Protein AF-T1C569-F1 (afdb_monomer_lite)

pLDDT: mean 77.34, std 15.47, range [40.47, 95.19]

Radius of gyration: 17.89 Å; chains: 1; bounding box: 36×29×46 Å

Structure (mmCIF, N/CA/C/O backbone):
data_AF-T1C569-F1
#
_entry.id   AF-T1C569-F1
#
loop_
_atom_site.group_PDB
_atom_site.id
_atom_site.type_symbol
_atom_site.label_atom_id
_atom_site.label_alt_id
_atom_site.label_comp_id
_atom_site.label_asym_id
_atom_site.label_entity_id
_atom_site.label_seq_id
_atom_site.pdbx_PDB_ins_code
_atom_site.Cartn_x
_atom_site.Cartn_y
_atom_site.Cartn_z
_atom_site.occupancy
_atom_site.B_iso_or_equiv
_atom_site.auth_seq_id
_atom_site.auth_comp_id
_atom_site.auth_asym_id
_atom_site.auth_atom_id
_atom_site.pdbx_PDB_model_num
ATOM 1 N N . MET A 1 1 ? 1.996 -16.837 -21.738 1.00 47.28 1 MET A N 1
ATOM 2 C CA . MET A 1 1 ? 1.376 -16.199 -22.921 1.00 47.28 1 MET A CA 1
ATOM 3 C C . MET A 1 1 ? 1.693 -17.076 -24.119 1.00 47.28 1 MET A C 1
ATOM 5 O O . MET A 1 1 ? 2.867 -17.226 -24.431 1.00 47.28 1 MET A O 1
ATOM 9 N N . TRP A 1 2 ? 0.690 -17.734 -24.704 1.00 44.88 2 TRP A N 1
ATOM 10 C CA . TRP A 1 2 ? 0.881 -18.571 -25.894 1.00 44.88 2 TRP A CA 1
ATOM 11 C C . TRP A 1 2 ? 0.868 -17.701 -27.153 1.00 44.88 2 TRP A C 1
ATOM 13 O O . TRP A 1 2 ? 0.046 -16.796 -27.268 1.00 44.88 2 TRP A O 1
ATOM 23 N N . SER A 1 3 ? 1.790 -17.961 -28.078 1.00 69.69 3 SER A N 1
ATOM 24 C CA . SER A 1 3 ? 1.860 -17.310 -29.386 1.00 69.69 3 SER A CA 1
ATOM 25 C C . SER A 1 3 ? 2.457 -18.285 -30.397 1.00 69.69 3 SER A C 1
ATOM 27 O O . SER A 1 3 ? 3.455 -18.934 -30.096 1.00 69.69 3 SER A O 1
ATOM 29 N N . PHE A 1 4 ? 1.866 -18.361 -31.592 1.00 79.19 4 PHE A N 1
ATOM 30 C CA . PHE A 1 4 ? 2.352 -19.183 -32.711 1.00 79.19 4 PHE A CA 1
ATOM 31 C C . PHE A 1 4 ? 3.457 -18.493 -33.540 1.00 79.19 4 PHE A C 1
ATOM 33 O O . PHE A 1 4 ? 3.991 -19.081 -34.474 1.00 79.19 4 PHE A O 1
ATOM 40 N N . GLY A 1 5 ? 3.825 -17.253 -33.193 1.00 82.56 5 GLY A N 1
ATOM 41 C CA . GLY A 1 5 ? 4.941 -16.500 -33.781 1.00 82.56 5 GLY A CA 1
ATOM 42 C C . GLY A 1 5 ? 5.735 -15.727 -32.724 1.00 82.56 5 GLY A C 1
ATOM 43 O O . GLY A 1 5 ? 5.369 -15.728 -31.547 1.00 82.56 5 GLY A O 1
ATOM 44 N N . 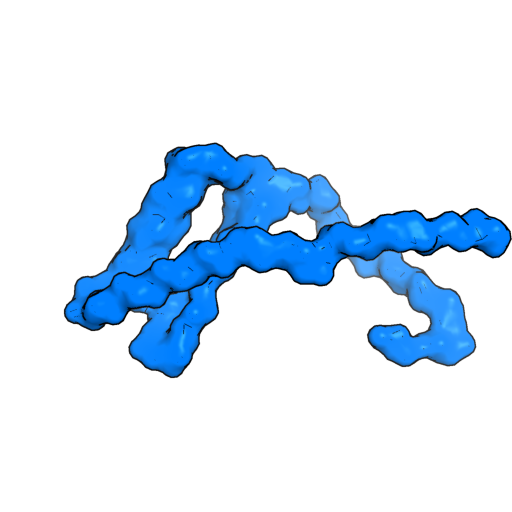LYS A 1 6 ? 6.825 -15.052 -33.114 1.00 82.88 6 LYS A N 1
ATOM 45 C CA . LYS A 1 6 ? 7.651 -14.277 -32.171 1.00 82.88 6 LYS A CA 1
ATOM 46 C C . LYS A 1 6 ? 6.855 -13.055 -31.678 1.00 82.88 6 LYS A C 1
ATOM 48 O O . LYS A 1 6 ? 6.573 -12.165 -32.481 1.00 82.88 6 LYS A O 1
ATOM 53 N N . PRO A 1 7 ? 6.466 -12.985 -30.393 1.00 78.06 7 PRO A N 1
ATOM 54 C CA . PRO A 1 7 ? 5.662 -11.877 -29.899 1.00 78.06 7 PRO A CA 1
ATOM 55 C C . PRO A 1 7 ? 6.490 -10.587 -29.911 1.00 78.06 7 PRO A C 1
ATOM 57 O O . PRO A 1 7 ? 7.573 -10.519 -29.328 1.00 78.06 7 PRO A O 1
ATOM 60 N N . ILE A 1 8 ? 5.979 -9.553 -30.580 1.00 81.81 8 ILE A N 1
ATOM 61 C CA . ILE A 1 8 ? 6.597 -8.225 -30.606 1.00 81.81 8 ILE A CA 1
ATOM 62 C C . ILE A 1 8 ? 5.947 -7.386 -29.511 1.00 81.81 8 ILE A C 1
ATOM 64 O O . ILE A 1 8 ? 4.774 -7.026 -29.595 1.00 81.81 8 ILE A O 1
ATOM 68 N N . ILE A 1 9 ? 6.717 -7.054 -28.478 1.00 77.69 9 ILE A N 1
ATOM 69 C CA . ILE A 1 9 ? 6.254 -6.180 -27.402 1.00 77.69 9 ILE A CA 1
ATOM 70 C C . ILE A 1 9 ? 6.346 -4.728 -27.885 1.00 77.69 9 ILE A C 1
ATOM 72 O O . ILE A 1 9 ? 7.435 -4.162 -27.959 1.00 77.69 9 ILE A O 1
ATOM 76 N N . ARG A 1 10 ? 5.204 -4.103 -28.186 1.00 79.38 10 ARG A N 1
ATOM 77 C CA . ARG A 1 10 ? 5.116 -2.654 -28.422 1.00 79.38 10 ARG A CA 1
ATOM 78 C C . ARG A 1 10 ? 4.714 -1.958 -27.123 1.00 79.38 10 ARG A C 1
ATOM 80 O O . ARG A 1 10 ? 3.628 -2.202 -26.608 1.00 79.38 10 ARG A O 1
ATOM 87 N N . LYS A 1 11 ? 5.594 -1.116 -26.576 1.00 73.81 11 LYS A N 1
ATOM 88 C CA . LYS A 1 11 ? 5.309 -0.284 -25.397 1.00 73.81 11 LYS A CA 1
ATOM 89 C C . LYS A 1 11 ? 5.259 1.175 -25.829 1.00 73.81 11 LYS A C 1
ATOM 91 O O . LYS A 1 11 ? 6.274 1.705 -26.259 1.00 73.81 11 LYS A O 1
ATOM 96 N N . ASN A 1 12 ? 4.108 1.815 -25.649 1.00 71.44 12 ASN A N 1
ATOM 97 C CA . ASN A 1 12 ? 3.952 3.267 -25.803 1.00 71.44 12 ASN A CA 1
ATOM 98 C C . ASN A 1 12 ? 4.212 4.011 -24.480 1.00 71.44 12 ASN A C 1
ATOM 100 O O . ASN A 1 12 ? 3.778 5.144 -24.303 1.00 71.44 12 ASN A O 1
ATOM 104 N N . THR A 1 13 ? 4.876 3.356 -23.527 1.00 60.78 13 THR A N 1
ATOM 105 C CA . THR A 1 13 ? 5.154 3.897 -22.199 1.00 60.78 13 THR A CA 1
ATOM 106 C C . THR A 1 13 ? 6.640 4.191 -22.052 1.00 60.78 13 THR A C 1
ATOM 108 O O . THR A 1 13 ? 7.497 3.366 -22.381 1.00 60.78 13 THR A O 1
ATOM 111 N N . THR A 1 14 ? 6.962 5.374 -21.533 1.00 68.12 14 THR A N 1
ATOM 112 C CA . THR A 1 14 ? 8.302 5.683 -21.035 1.00 68.12 14 THR A CA 1
ATOM 113 C C . THR A 1 14 ? 8.651 4.691 -19.929 1.00 68.12 14 THR A C 1
ATOM 115 O O . THR A 1 14 ? 7.834 4.389 -19.058 1.00 68.12 14 THR A O 1
ATOM 118 N N . LYS A 1 15 ? 9.868 4.133 -19.968 1.00 60.03 15 LYS A N 1
ATOM 119 C CA . LYS A 1 15 ? 10.355 3.251 -18.901 1.00 60.03 15 LYS A CA 1
ATOM 120 C C . LYS A 1 15 ? 10.499 4.073 -17.616 1.00 60.03 15 LYS A C 1
ATOM 122 O O . LYS A 1 15 ? 11.514 4.732 -17.419 1.00 60.03 15 LYS A O 1
ATOM 127 N N . PHE A 1 16 ? 9.491 4.024 -16.753 1.00 66.25 16 PHE A N 1
ATOM 128 C CA . PHE A 1 16 ? 9.542 4.599 -15.415 1.00 66.25 16 PHE A CA 1
ATOM 129 C C . PHE A 1 16 ? 9.995 3.518 -14.433 1.00 66.25 16 PHE A C 1
ATOM 131 O O . PHE A 1 16 ? 9.308 2.516 -14.233 1.00 66.25 16 PHE A O 1
ATOM 138 N N . ARG A 1 17 ? 11.193 3.681 -13.865 1.00 64.25 17 ARG A N 1
ATOM 139 C CA . ARG A 1 17 ? 11.707 2.775 -12.836 1.00 64.25 17 ARG A CA 1
ATOM 140 C C . ARG A 1 17 ? 11.135 3.214 -11.491 1.00 64.25 17 ARG A C 1
ATOM 142 O O . ARG A 1 17 ? 11.706 4.080 -10.841 1.00 64.25 17 ARG A O 1
ATOM 149 N N . ALA A 1 18 ? 10.016 2.614 -11.108 1.00 73.06 18 ALA A N 1
ATOM 150 C CA . ALA A 1 18 ? 9.414 2.782 -9.795 1.00 73.06 18 ALA A CA 1
ATOM 151 C C . ALA A 1 18 ? 9.162 1.431 -9.141 1.00 73.06 18 ALA A C 1
ATOM 153 O O . ALA A 1 18 ? 8.864 0.437 -9.807 1.00 73.06 18 ALA A O 1
ATOM 154 N N . ASN A 1 19 ? 9.272 1.419 -7.822 1.00 76.62 19 ASN A N 1
ATOM 155 C CA . ASN A 1 19 ? 8.916 0.277 -7.009 1.00 76.62 19 ASN A CA 1
ATOM 156 C C . ASN A 1 19 ? 7.414 0.344 -6.741 1.00 76.62 19 ASN A C 1
ATOM 158 O O . ASN A 1 19 ? 6.884 1.382 -6.345 1.00 76.62 19 ASN A O 1
ATOM 162 N N . THR A 1 20 ? 6.721 -0.756 -7.012 1.00 81.06 20 THR A N 1
ATOM 163 C CA . THR A 1 20 ? 5.280 -0.859 -6.775 1.00 81.06 20 THR A CA 1
ATOM 164 C C . THR A 1 20 ? 5.058 -1.510 -5.422 1.00 81.06 20 THR A C 1
ATOM 166 O O . THR A 1 20 ? 5.589 -2.591 -5.173 1.00 81.06 20 THR A O 1
ATOM 169 N N . PHE A 1 21 ? 4.262 -0.875 -4.568 1.00 85.62 21 PHE A N 1
ATOM 170 C CA . PHE A 1 21 ? 3.761 -1.486 -3.345 1.00 85.62 21 PHE A CA 1
ATOM 171 C C . PHE A 1 21 ? 2.298 -1.867 -3.530 1.00 85.62 21 PHE A C 1
ATOM 173 O O . PHE A 1 21 ? 1.509 -1.106 -4.093 1.00 85.62 21 PHE A O 1
ATOM 180 N N . GLY A 1 22 ? 1.948 -3.065 -3.070 1.00 85.75 22 GLY A N 1
ATOM 181 C CA . GLY A 1 22 ? 0.598 -3.603 -3.152 1.00 85.75 22 GLY A CA 1
ATOM 182 C C . GLY A 1 22 ? 0.123 -4.076 -1.788 1.00 85.75 22 GLY A C 1
ATOM 183 O O . GLY A 1 22 ? 0.843 -4.771 -1.076 1.00 85.75 22 GLY A O 1
ATOM 184 N N . PHE A 1 23 ? -1.103 -3.703 -1.442 1.00 88.50 23 PHE A N 1
ATOM 185 C CA . PHE A 1 23 ? -1.840 -4.184 -0.289 1.00 88.50 23 PHE A CA 1
ATOM 186 C C . PHE A 1 23 ? -3.060 -4.947 -0.788 1.00 88.50 23 PHE A C 1
ATOM 188 O O . PHE A 1 23 ? -4.019 -4.357 -1.294 1.00 88.50 23 PHE A O 1
ATOM 195 N N . TYR A 1 24 ? -3.000 -6.267 -0.645 1.00 87.06 24 TYR A N 1
ATOM 196 C CA . TYR A 1 24 ? -4.070 -7.180 -1.018 1.00 87.06 24 TYR A CA 1
ATOM 197 C C . TYR A 1 24 ? -4.788 -7.624 0.250 1.00 87.06 24 TYR A C 1
ATOM 199 O O . TYR A 1 24 ? -4.162 -8.101 1.194 1.00 87.06 24 TYR A O 1
ATOM 207 N N . THR A 1 25 ? -6.102 -7.439 0.287 1.00 85.56 25 THR A N 1
ATOM 208 C CA . THR A 1 25 ? -6.916 -7.723 1.469 1.00 85.56 25 THR A CA 1
ATOM 209 C C . THR A 1 25 ? -8.146 -8.521 1.081 1.00 85.56 25 THR A C 1
ATOM 211 O O . THR A 1 25 ? -8.750 -8.271 0.040 1.00 85.56 25 THR A O 1
ATOM 214 N N . PHE A 1 26 ? -8.518 -9.476 1.932 1.00 85.00 26 PHE A N 1
ATOM 215 C CA . PHE A 1 26 ? -9.724 -10.278 1.748 1.00 85.00 26 PHE A CA 1
ATOM 216 C C . PHE A 1 26 ? -11.000 -9.495 2.088 1.00 85.00 26 PHE A C 1
ATOM 218 O O . PHE A 1 26 ? -12.010 -9.661 1.419 1.00 85.00 26 PHE A O 1
ATOM 225 N N . ASN A 1 27 ? -10.953 -8.632 3.113 1.00 86.50 27 ASN A N 1
ATOM 226 C CA . ASN A 1 27 ? -12.137 -7.993 3.714 1.00 86.50 27 ASN A CA 1
ATOM 227 C C . ASN A 1 27 ? -11.980 -6.470 3.917 1.00 86.50 27 ASN A C 1
ATOM 229 O O . ASN A 1 27 ? -12.545 -5.890 4.853 1.00 86.50 27 ASN A O 1
ATOM 233 N N . GLY A 1 28 ? -11.202 -5.816 3.054 1.00 87.62 28 GLY A N 1
ATOM 234 C CA . GLY A 1 28 ? -10.978 -4.370 3.072 1.00 87.62 28 GLY A CA 1
ATOM 235 C C . GLY A 1 28 ? -10.817 -3.794 1.668 1.00 87.62 28 GLY A C 1
ATOM 236 O O . GLY A 1 28 ? -11.076 -4.461 0.669 1.00 87.62 28 GLY A O 1
ATOM 237 N N . LYS A 1 29 ? -10.354 -2.549 1.592 1.00 91.56 29 LYS A N 1
ATOM 238 C CA . LYS A 1 29 ? -10.001 -1.899 0.334 1.00 91.56 29 LYS A CA 1
ATOM 239 C C . LYS A 1 29 ? -8.513 -2.100 0.060 1.00 91.56 29 LYS A C 1
ATOM 241 O O . LYS A 1 29 ? -7.676 -1.664 0.853 1.00 91.56 29 LYS A O 1
ATOM 246 N N . GLY A 1 30 ? -8.209 -2.786 -1.040 1.00 89.94 30 GLY A N 1
ATOM 247 C CA . GLY A 1 30 ? -6.842 -2.940 -1.528 1.00 89.94 30 GLY A CA 1
ATOM 248 C C . GLY A 1 30 ? -6.272 -1.614 -2.028 1.00 89.94 30 GLY A C 1
ATOM 249 O O . GLY A 1 30 ? -7.015 -0.747 -2.494 1.00 89.94 30 GLY A O 1
ATOM 250 N N . THR A 1 31 ? -4.953 -1.476 -1.943 1.00 90.06 31 THR A N 1
ATOM 251 C CA . THR A 1 31 ? -4.232 -0.258 -2.334 1.00 90.06 31 THR A CA 1
ATOM 252 C C . THR A 1 31 ? -3.002 -0.648 -3.135 1.00 90.06 31 THR A C 1
ATOM 254 O O . THR A 1 31 ? -2.251 -1.529 -2.724 1.00 90.06 31 THR A O 1
ATOM 257 N N . VAL A 1 32 ? -2.784 0.001 -4.276 1.00 89.06 32 VAL A N 1
ATOM 258 C CA . VAL A 1 32 ? -1.585 -0.184 -5.097 1.00 89.06 32 VAL A CA 1
ATOM 259 C C . VAL A 1 32 ? -1.048 1.189 -5.440 1.00 89.06 32 VAL A C 1
ATOM 261 O O . VAL A 1 32 ? -1.790 2.024 -5.951 1.00 89.06 32 VAL A O 1
ATOM 264 N N . ASN A 1 33 ? 0.231 1.416 -5.167 1.00 85.81 33 ASN A N 1
ATOM 265 C CA . ASN A 1 33 ? 0.864 2.691 -5.458 1.00 85.81 33 ASN A CA 1
ATOM 266 C C . ASN A 1 33 ? 2.322 2.490 -5.890 1.00 85.81 33 ASN A C 1
ATOM 268 O O . ASN A 1 33 ? 2.966 1.492 -5.553 1.00 85.81 33 ASN A O 1
ATOM 272 N N . THR A 1 34 ? 2.832 3.424 -6.685 1.00 83.75 34 THR A N 1
ATOM 273 C CA . THR A 1 34 ? 4.180 3.373 -7.255 1.00 83.75 34 THR A CA 1
ATOM 274 C C . THR A 1 34 ? 5.023 4.503 -6.699 1.00 83.75 34 THR A C 1
ATOM 276 O O . THR A 1 34 ? 4.640 5.666 -6.790 1.00 83.75 34 THR A O 1
ATOM 279 N N . TYR A 1 35 ? 6.206 4.171 -6.198 1.00 83.38 35 TYR A N 1
ATOM 280 C CA . TYR A 1 35 ? 7.141 5.133 -5.630 1.00 83.38 35 TYR A CA 1
ATOM 281 C C . TYR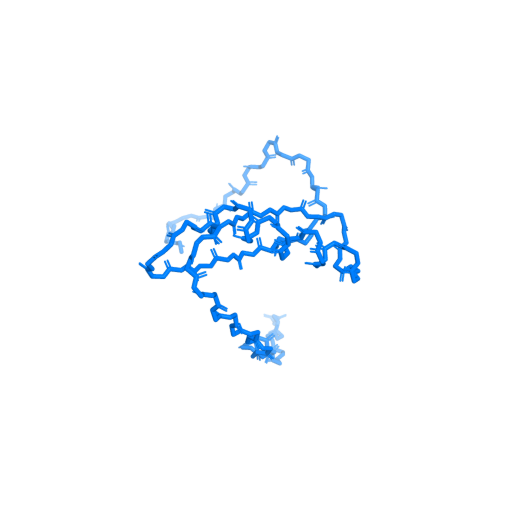 A 1 35 ? 8.462 5.089 -6.382 1.00 83.38 35 TYR A C 1
ATOM 283 O O . TYR A 1 35 ? 8.910 4.040 -6.843 1.00 83.38 35 TYR A O 1
ATOM 291 N N . VAL A 1 36 ? 9.126 6.240 -6.473 1.00 83.56 36 VAL A N 1
ATOM 292 C CA . VAL A 1 36 ? 10.433 6.361 -7.143 1.00 83.56 36 VAL A CA 1
ATOM 293 C C . VAL A 1 36 ? 11.499 5.492 -6.459 1.00 83.56 36 VAL A C 1
ATOM 295 O O . VAL A 1 36 ? 12.458 5.062 -7.094 1.00 83.56 36 VAL A O 1
ATOM 298 N N . ASN A 1 37 ? 11.343 5.213 -5.163 1.00 80.69 37 ASN A N 1
ATOM 299 C CA . ASN A 1 37 ? 12.243 4.371 -4.386 1.00 80.69 37 ASN A CA 1
ATOM 300 C C . ASN A 1 37 ? 11.475 3.577 -3.312 1.00 80.69 37 ASN A C 1
ATOM 302 O O . ASN A 1 37 ? 10.302 3.831 -3.062 1.00 80.69 37 ASN A O 1
ATOM 306 N N . SER A 1 38 ? 12.154 2.616 -2.678 1.00 80.75 38 SER A N 1
ATOM 307 C CA . SER A 1 38 ? 11.625 1.854 -1.534 1.00 80.75 38 SER A CA 1
ATOM 308 C C . SER A 1 38 ? 12.294 2.244 -0.219 1.00 80.75 38 SER A C 1
ATOM 310 O O . SER A 1 38 ? 12.558 1.385 0.620 1.00 80.75 38 SER A O 1
ATOM 312 N N . LYS A 1 39 ? 12.631 3.527 -0.050 1.00 87.00 39 LYS A N 1
ATOM 313 C CA . LYS A 1 39 ? 13.151 4.011 1.230 1.00 87.00 39 LYS A CA 1
ATOM 314 C C . LYS A 1 39 ? 12.059 3.966 2.294 1.00 87.00 39 LYS A C 1
ATOM 316 O O . LYS A 1 39 ? 10.868 3.863 1.988 1.00 87.00 39 LYS A O 1
ATOM 321 N N . GLN A 1 40 ? 12.489 4.070 3.545 1.00 87.56 40 GLN A N 1
ATOM 322 C CA . GLN A 1 40 ? 11.617 4.020 4.710 1.00 87.56 40 GLN A CA 1
ATOM 323 C C . GLN A 1 40 ? 10.440 4.997 4.598 1.00 87.56 40 GLN A C 1
ATOM 325 O O . GLN A 1 40 ? 9.316 4.614 4.901 1.00 87.56 40 GLN A O 1
ATOM 330 N N . GLU A 1 41 ? 10.657 6.218 4.108 1.00 91.25 41 GLU A N 1
ATOM 331 C CA . GLU A 1 41 ? 9.604 7.231 3.989 1.00 91.25 41 GLU A CA 1
ATOM 332 C C . GLU A 1 41 ? 8.500 6.787 3.025 1.00 91.25 41 GLU A C 1
ATOM 334 O O . GLU A 1 41 ? 7.321 6.873 3.355 1.00 91.25 41 GLU A O 1
ATOM 339 N N . SER A 1 42 ? 8.880 6.216 1.876 1.00 88.50 42 SER A N 1
ATOM 340 C CA . SER A 1 42 ? 7.925 5.703 0.883 1.00 88.50 42 SER A CA 1
ATOM 341 C C . SER A 1 42 ? 7.104 4.537 1.433 1.00 88.50 42 SER A C 1
ATOM 343 O O . SER A 1 42 ? 5.900 4.459 1.198 1.00 88.50 42 SER A O 1
ATOM 345 N N . VAL A 1 43 ? 7.731 3.657 2.220 1.00 88.50 43 VAL A N 1
ATOM 346 C CA . VAL A 1 43 ? 7.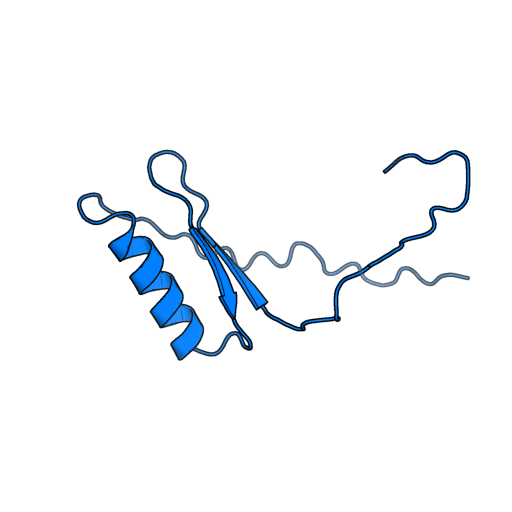023 2.565 2.903 1.00 88.50 43 VAL A CA 1
ATOM 347 C C . VAL A 1 43 ? 6.057 3.119 3.953 1.00 88.50 43 VAL A C 1
ATOM 349 O O . VAL A 1 43 ? 4.906 2.691 4.013 1.00 88.50 43 VAL A O 1
ATOM 352 N N . MET A 1 44 ? 6.484 4.096 4.757 1.00 92.56 44 MET A N 1
ATOM 353 C CA . MET A 1 44 ? 5.629 4.708 5.776 1.00 92.56 44 MET A CA 1
ATOM 354 C C . MET A 1 44 ? 4.422 5.423 5.172 1.00 92.56 44 MET A C 1
ATOM 356 O O . MET A 1 44 ? 3.318 5.306 5.704 1.00 92.56 44 MET A O 1
ATOM 360 N N . ASP A 1 45 ? 4.604 6.137 4.065 1.00 94.06 45 ASP A N 1
ATOM 361 C CA . ASP A 1 45 ? 3.502 6.801 3.374 1.00 94.06 45 ASP A CA 1
ATOM 362 C C . ASP A 1 45 ? 2.517 5.792 2.781 1.00 94.06 45 ASP A C 1
ATOM 364 O O . ASP A 1 45 ? 1.306 5.972 2.918 1.00 94.06 45 ASP A O 1
ATOM 368 N N . PHE A 1 46 ? 3.010 4.676 2.243 1.00 92.06 46 PHE A N 1
ATOM 369 C CA . PHE A 1 46 ? 2.150 3.592 1.778 1.00 92.06 46 PHE A CA 1
ATOM 370 C C . PHE A 1 46 ? 1.326 2.971 2.919 1.00 92.06 46 PHE A C 1
ATOM 372 O O . PHE A 1 46 ? 0.124 2.745 2.777 1.00 92.06 46 PHE A O 1
ATOM 379 N N . LEU A 1 47 ? 1.922 2.757 4.098 1.00 92.44 47 LEU A N 1
ATOM 380 C CA . LEU A 1 47 ? 1.196 2.253 5.272 1.00 92.44 47 LEU A CA 1
ATOM 381 C C . LEU A 1 47 ? 0.105 3.227 5.753 1.00 92.44 47 LEU A C 1
ATOM 383 O O . LEU A 1 47 ? -0.987 2.790 6.135 1.00 92.44 47 LEU A O 1
ATOM 387 N N . LYS A 1 48 ? 0.360 4.542 5.708 1.00 94.50 48 LYS A N 1
ATOM 388 C CA . LYS A 1 48 ? -0.664 5.561 6.001 1.00 94.50 48 LYS A CA 1
ATOM 389 C C . LYS A 1 48 ? -1.811 5.490 4.999 1.00 94.50 48 LYS A C 1
ATOM 391 O O . LYS A 1 48 ? -2.965 5.579 5.406 1.00 94.50 48 LYS A O 1
ATOM 396 N N . GLU A 1 49 ? -1.513 5.286 3.719 1.00 94.25 49 GLU A N 1
ATOM 397 C CA . GLU A 1 49 ? -2.522 5.156 2.666 1.00 94.25 49 GLU A CA 1
ATOM 398 C C . GLU A 1 49 ? -3.426 3.932 2.888 1.00 94.25 49 GLU A C 1
ATOM 400 O O . GLU A 1 49 ? -4.651 4.025 2.757 1.00 94.25 49 GLU A O 1
ATOM 405 N N . ILE A 1 50 ? -2.850 2.798 3.299 1.00 93.62 50 ILE A N 1
ATOM 406 C CA . ILE A 1 50 ? -3.612 1.599 3.675 1.00 93.62 50 ILE A CA 1
ATOM 407 C C . ILE A 1 50 ? -4.569 1.911 4.832 1.00 93.62 50 ILE A C 1
ATOM 409 O O . ILE A 1 50 ? -5.755 1.576 4.753 1.00 93.62 50 ILE A O 1
ATOM 413 N N . ARG A 1 51 ? -4.083 2.573 5.894 1.00 94.44 51 ARG A N 1
ATOM 414 C CA . ARG A 1 51 ? -4.906 2.954 7.055 1.00 94.44 51 ARG A CA 1
ATOM 415 C C . ARG A 1 51 ? -5.990 3.961 6.682 1.00 94.44 51 ARG A C 1
ATOM 417 O O . ARG A 1 51 ? -7.126 3.793 7.113 1.00 94.44 51 ARG A O 1
ATOM 424 N N . TYR A 1 52 ? -5.669 4.965 5.874 1.00 95.19 52 TYR A N 1
ATOM 425 C CA . TYR A 1 52 ? -6.631 5.962 5.405 1.00 95.19 52 TYR A CA 1
ATOM 426 C C . TYR A 1 52 ? -7.787 5.309 4.636 1.00 95.19 52 TYR A C 1
ATOM 428 O O . TYR A 1 52 ? -8.950 5.619 4.878 1.00 95.19 52 TYR A O 1
ATOM 436 N N . ASN A 1 53 ? -7.481 4.339 3.771 1.00 93.38 53 ASN A N 1
ATOM 437 C CA . ASN A 1 53 ? -8.490 3.585 3.026 1.00 93.38 53 ASN A CA 1
ATOM 438 C C . ASN A 1 53 ? -9.254 2.552 3.878 1.00 93.38 53 ASN A C 1
ATOM 440 O O . ASN A 1 53 ? -10.307 2.079 3.453 1.00 93.38 53 ASN A O 1
ATOM 444 N N . ASN A 1 54 ? -8.744 2.195 5.061 1.00 93.50 54 ASN A N 1
ATOM 445 C CA . ASN A 1 54 ? -9.314 1.185 5.957 1.00 93.50 54 ASN A CA 1
ATOM 446 C C . ASN A 1 54 ? -9.345 1.694 7.420 1.00 93.50 54 ASN A C 1
ATOM 448 O O . ASN A 1 54 ? -8.653 1.152 8.289 1.00 93.50 54 ASN A O 1
ATOM 452 N N . PRO A 1 55 ? -10.134 2.741 7.727 1.00 93.69 55 PRO A N 1
ATOM 453 C CA . PRO A 1 55 ? -9.980 3.504 8.968 1.00 93.69 55 PRO A CA 1
ATOM 454 C C . PRO A 1 55 ? -10.401 2.747 10.236 1.00 93.69 55 PRO A C 1
ATOM 456 O O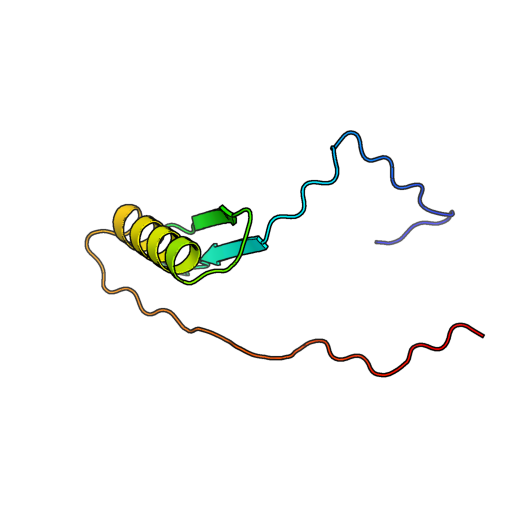 . PRO A 1 55 ? -9.744 2.877 11.264 1.00 93.69 55 PRO A O 1
ATOM 459 N N . PHE A 1 56 ? -11.463 1.939 10.175 1.00 91.38 56 PHE A N 1
ATOM 460 C CA . PHE A 1 56 ? -12.140 1.446 11.386 1.00 91.38 56 PHE A CA 1
ATOM 461 C C . PHE A 1 56 ? -11.714 0.051 11.849 1.00 91.38 56 PHE A C 1
ATOM 463 O O . PHE A 1 56 ? -11.794 -0.259 13.033 1.00 91.38 56 PHE A O 1
ATOM 470 N N . LYS A 1 57 ? -11.297 -0.819 10.924 1.00 88.75 57 LYS A N 1
ATOM 471 C CA . LYS A 1 57 ? -10.992 -2.220 11.240 1.00 88.75 57 LYS A CA 1
ATOM 472 C C . LYS A 1 57 ? -9.529 -2.392 11.644 1.00 88.75 57 LYS A C 1
ATOM 474 O O . LYS A 1 57 ? -8.652 -1.613 11.256 1.00 88.75 57 LYS A O 1
ATOM 479 N N . HIS A 1 58 ? -9.252 -3.454 12.394 1.00 89.62 58 HIS A N 1
ATOM 480 C CA . HIS A 1 58 ? -7.880 -3.903 12.595 1.00 89.62 58 HIS A CA 1
ATOM 481 C C . HIS A 1 58 ? -7.270 -4.327 11.257 1.00 89.62 58 HIS A C 1
ATOM 483 O O . HIS A 1 58 ? -7.933 -4.945 10.425 1.00 89.62 58 HIS A O 1
ATOM 489 N N . ILE A 1 59 ? -6.005 -3.965 11.057 1.00 90.00 59 ILE A N 1
ATOM 490 C CA . ILE A 1 59 ? -5.248 -4.289 9.851 1.00 90.00 59 ILE A CA 1
ATOM 491 C C . ILE A 1 59 ? -4.102 -5.185 10.294 1.00 90.00 59 ILE A C 1
ATOM 493 O O . ILE A 1 59 ? -3.287 -4.773 11.117 1.00 90.00 59 ILE A O 1
ATOM 497 N N . ILE A 1 60 ? -4.060 -6.399 9.755 1.00 86.12 60 ILE A N 1
ATOM 498 C CA . ILE A 1 60 ? -2.936 -7.319 9.910 1.00 86.12 60 ILE A CA 1
ATOM 499 C C . ILE A 1 60 ? -2.160 -7.261 8.600 1.00 86.12 60 ILE A C 1
ATOM 501 O O . ILE A 1 60 ? -2.696 -7.603 7.547 1.00 86.12 60 ILE A O 1
ATOM 505 N N . VAL A 1 61 ? -0.921 -6.779 8.663 1.00 83.38 61 VAL A N 1
ATOM 506 C CA . VAL A 1 61 ? -0.012 -6.747 7.515 1.00 83.38 61 VAL A CA 1
ATOM 507 C C . VAL A 1 61 ? 0.997 -7.868 7.693 1.00 83.38 61 VAL A C 1
ATOM 509 O O . VAL A 1 61 ? 1.717 -7.902 8.688 1.00 83.38 61 VAL A O 1
ATOM 512 N N . ILE A 1 62 ? 1.046 -8.778 6.725 1.00 78.69 62 ILE A N 1
ATOM 513 C CA . ILE A 1 62 ? 2.068 -9.818 6.655 1.00 78.69 62 ILE A CA 1
ATOM 514 C C . ILE A 1 62 ? 3.087 -9.344 5.627 1.00 78.69 62 ILE A C 1
ATOM 516 O O . ILE A 1 62 ? 2.792 -9.280 4.434 1.00 78.69 62 ILE A O 1
ATOM 520 N N . LEU A 1 63 ? 4.268 -8.955 6.103 1.00 74.62 63 LEU A N 1
ATOM 521 C CA . LEU A 1 63 ? 5.397 -8.661 5.231 1.00 74.62 63 LEU A CA 1
ATOM 522 C C . LEU A 1 63 ? 6.053 -9.981 4.867 1.00 74.62 63 LEU A C 1
ATOM 524 O O . LEU A 1 63 ? 6.910 -10.485 5.592 1.00 74.62 63 LEU A O 1
ATOM 528 N N . ASP A 1 64 ? 5.608 -10.549 3.757 1.00 67.25 64 ASP A N 1
ATOM 529 C CA . ASP A 1 64 ? 6.264 -11.719 3.215 1.00 67.25 64 ASP A CA 1
ATOM 530 C C . ASP A 1 64 ? 7.553 -11.288 2.502 1.00 67.25 64 ASP A C 1
ATOM 532 O O . ASP A 1 64 ? 7.519 -10.663 1.442 1.00 67.25 64 ASP A O 1
ATOM 536 N N . ASN A 1 65 ? 8.702 -11.576 3.115 1.00 62.03 65 ASN A N 1
ATOM 537 C CA . ASN A 1 65 ? 10.016 -11.410 2.488 1.00 62.03 65 ASN A CA 1
ATOM 538 C C . ASN A 1 65 ? 10.452 -12.705 1.780 1.00 62.03 65 ASN A C 1
ATOM 540 O O . ASN A 1 65 ? 11.641 -13.035 1.747 1.00 62.03 65 ASN A O 1
ATOM 544 N N . PHE A 1 66 ? 9.499 -13.488 1.267 1.00 54.25 66 PHE A N 1
ATOM 545 C CA . PHE A 1 66 ? 9.797 -14.730 0.576 1.00 54.25 66 PHE A CA 1
ATOM 546 C C . PHE A 1 66 ? 10.535 -14.453 -0.736 1.00 54.25 66 PHE A C 1
ATOM 548 O O . PHE A 1 66 ? 10.006 -13.898 -1.702 1.00 54.25 66 PHE A O 1
ATOM 555 N N . SER A 1 67 ? 11.793 -14.879 -0.781 1.00 56.28 67 SER A N 1
ATOM 556 C CA . SER A 1 67 ? 12.650 -14.872 -1.961 1.00 56.28 67 SER A CA 1
ATOM 557 C C . SER A 1 67 ? 12.235 -15.975 -2.945 1.00 56.28 67 SER A C 1
ATOM 559 O O . SER A 1 67 ? 13.014 -16.871 -3.251 1.00 56.28 67 SER A O 1
ATOM 561 N N . ALA A 1 68 ? 11.010 -15.905 -3.478 1.00 52.28 68 ALA A N 1
ATOM 562 C CA . ALA A 1 68 ? 10.455 -16.922 -4.381 1.00 52.28 68 ALA A CA 1
ATOM 563 C C . ALA A 1 68 ? 11.250 -17.100 -5.688 1.00 52.28 68 ALA A C 1
ATOM 565 O O . ALA A 1 68 ? 11.162 -18.137 -6.337 1.00 52.28 68 ALA A O 1
ATOM 566 N N . HIS A 1 69 ? 12.020 -16.085 -6.092 1.00 50.72 69 HIS A N 1
ATOM 567 C CA . HIS A 1 69 ? 12.746 -16.076 -7.358 1.00 50.72 69 HIS A CA 1
ATOM 568 C C . HIS A 1 69 ? 14.219 -15.713 -7.169 1.00 50.72 69 HIS A C 1
ATOM 570 O O . HIS A 1 69 ? 14.661 -14.608 -7.479 1.00 50.72 69 HIS A O 1
ATOM 576 N N . ARG A 1 70 ? 15.007 -16.685 -6.712 1.00 50.66 70 ARG A N 1
ATOM 577 C CA . ARG A 1 70 ? 16.399 -16.817 -7.155 1.00 50.66 70 ARG A CA 1
ATOM 578 C C . ARG A 1 70 ? 16.472 -18.044 -8.051 1.00 50.66 70 ARG A C 1
ATOM 580 O O . ARG A 1 70 ? 16.722 -19.145 -7.583 1.00 50.66 70 ARG A O 1
ATOM 587 N N . THR A 1 71 ? 16.186 -17.865 -9.337 1.00 44.25 71 THR A N 1
ATOM 588 C CA . THR A 1 71 ? 16.557 -18.879 -10.326 1.00 44.25 71 THR A CA 1
ATOM 589 C C . THR A 1 71 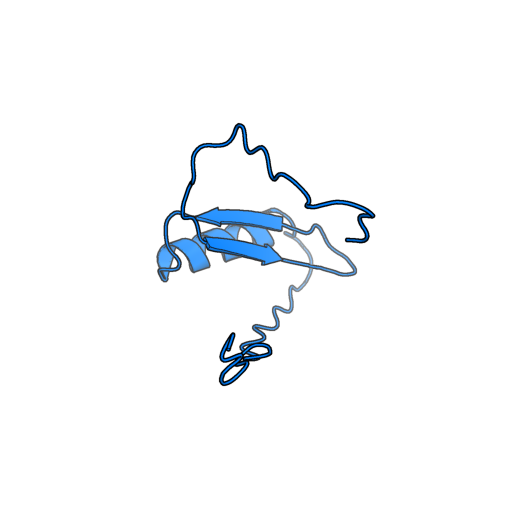? 18.054 -18.731 -10.554 1.00 44.25 71 THR A C 1
ATOM 591 O O . THR A 1 71 ? 18.492 -17.764 -11.176 1.00 44.25 71 THR A O 1
ATOM 594 N N . GLU A 1 72 ? 18.841 -19.648 -10.000 1.00 56.03 72 GLU A N 1
ATOM 595 C CA . GLU A 1 72 ? 20.233 -19.805 -10.402 1.00 56.03 72 GLU A CA 1
ATOM 596 C C . GLU A 1 72 ? 20.263 -20.229 -11.876 1.00 56.03 72 GLU A C 1
ATOM 598 O O . GLU A 1 72 ? 19.625 -21.203 -12.263 1.00 56.03 72 GLU A O 1
ATOM 603 N N . ASN A 1 73 ? 20.982 -19.457 -12.692 1.00 54.3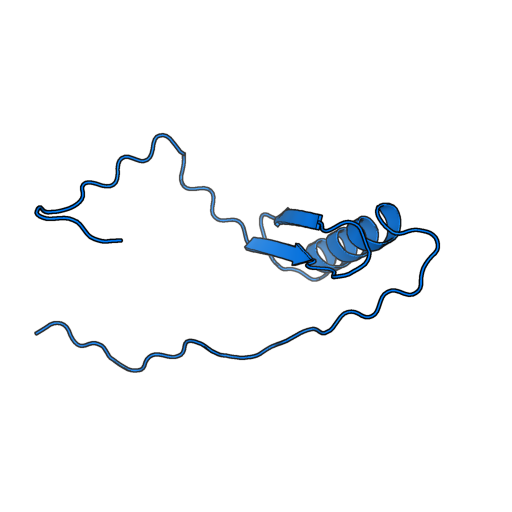1 73 ASN A N 1
ATOM 604 C CA . ASN A 1 73 ? 21.522 -19.855 -13.991 1.00 54.31 73 ASN A CA 1
ATOM 605 C C . ASN A 1 73 ? 20.562 -20.562 -14.965 1.00 54.31 73 ASN A C 1
ATOM 607 O O . ASN A 1 73 ? 20.610 -21.778 -15.131 1.00 54.31 73 ASN A O 1
ATOM 611 N N . VAL A 1 74 ? 19.820 -19.787 -15.762 1.00 54.72 74 VAL A N 1
ATOM 612 C CA . VAL A 1 74 ? 19.496 -20.247 -17.122 1.00 54.72 74 VAL A CA 1
ATOM 613 C C . VAL A 1 74 ? 20.590 -19.715 -18.043 1.00 54.72 74 VAL A C 1
ATOM 615 O O . VAL A 1 74 ? 20.488 -18.612 -18.578 1.00 54.72 74 VAL A O 1
ATOM 618 N N . ALA A 1 75 ? 21.682 -20.472 -18.167 1.00 47.97 75 ALA A N 1
ATOM 619 C CA . ALA A 1 75 ? 22.648 -20.263 -19.236 1.00 47.97 75 ALA A CA 1
ATOM 620 C C . ALA A 1 75 ? 21.933 -20.546 -20.562 1.00 47.97 75 ALA A C 1
ATOM 622 O O . ALA A 1 75 ? 21.554 -21.682 -20.839 1.00 47.97 75 ALA A O 1
ATOM 623 N N . ILE A 1 76 ? 21.703 -19.508 -21.361 1.00 46.19 76 ILE A N 1
ATOM 624 C CA . ILE A 1 76 ? 21.268 -19.683 -22.745 1.00 46.19 76 ILE A CA 1
ATOM 625 C C . ILE A 1 76 ? 22.542 -20.015 -23.526 1.00 46.19 76 ILE A C 1
ATOM 627 O O . ILE A 1 76 ? 23.343 -19.120 -23.792 1.00 46.19 76 ILE A O 1
ATOM 631 N N . THR A 1 77 ? 22.764 -21.310 -23.769 1.00 40.47 77 THR A N 1
ATOM 632 C CA . THR A 1 77 ? 23.702 -21.801 -24.795 1.00 40.47 77 THR A CA 1
ATOM 633 C C . THR A 1 77 ? 23.007 -21.758 -26.147 1.00 40.47 77 THR A C 1
ATOM 635 O O . THR A 1 77 ? 21.788 -22.046 -26.175 1.00 40.47 77 THR A O 1
#

Foldseek 3Di:
DDDPDDDDDDDPDDPQDWDKDWDDDDPFDIDIDTHSDDDPVVVVVVVVVRCVRVVPDDDDDDPPPDPPDPPPDPPPD

Sequence (77 aa):
MWSFGKPIIRKNTTKFRANTFGFYTFNGKGTVNTYVNSKQESVMDFLKEIRYNNPFKHIIVILDNFSAHRTENVAIT

Secondary structure (DSSP, 8-state):
---SS-------S-----EEEEE--SSS--EEEEES---HHHHHHHHHHHHHHS-SS--------------------

Organism: NCBI:txid410659